Protein 6FJV (pdb70)

Solvent-accessible surface area: 7990 Å² total; per-residue (Å²): 117,33,60,2,58,110,0,104,12,54,105,137,0,25,57,95,0,9,144,0,0,23,49,4,77,150,52,80,2,24,9,35,0,3,0,62,32,50,57,57,26,1,21,0,88,31,3,6,5,4,49,83,97,19,108,104,148,108,109,88,57,118,53,84,27,58,89,54,65,91,149,29,74,108,121,23,92,62,0,0,12,3,30,0,8,24,55,95,60,22,98,9,24,110,100,2,38,67,39,0,103,156,46,35,93,170,54,69,63,2,0,1,0,0,0,14,0,48,51,56,36,143,54,101,154,108,84,17,16,102,62,98,0,9,1,11,6,216,111,31,164,62,24,60,13,83,53,75

Foldseek 3Di:
DFQAAAEEEDPQAVVVVLQQQLQAQPDWDKWFFKFADDVSYTYGDHIFWQDDGHDDDPVSRVVRRVVVVVPDDPVMDTQEMEIEDAPPAEDQDPVNLVVLVVVCVVPVRHKYKYWHCNQCSVPVDPVSTGIFIWHAHPVGDTDTHHYD

Radius of gyration: 14.39 Å; Cα contacts (8 Å, |Δi|>4): 343; chains: 1; bounding box: 28×36×37 Å

Secondary structure (DSSP, 8-state):
--S--EEEE-HHHHHHHHHHHHT-TTS--EEEEEEEEETTEEEEEEEE-SSPPS---HHHHHHHHHHHHHTS-TT-EEEEEEEE-TTS-S---HHHHHHHHHHHHH-TT-EEEEEE-HHHHHH--GGG-EEEEEEE-TT--EEEPPB-

Nearest PDB structures (foldseek):
  6fjv-assembly1_A  TM=1.007E+00  e=1.985E-32  Candidatus Caldarchaeum subterraneum
  6fju-assembly1_A  TM=8.718E-01  e=4.938E-25  Candidatus Caldarchaeum subterraneum
  6fju-assembly1_B  TM=8.702E-01  e=5.967E-25  Candidatus Caldarchaeum subterraneum
  6fnn-assembly2_B  TM=8.335E-01  e=9.883E-25  Candidatus Caldarchaeum subterraneum
  5joh-assembly1_A  TM=7.775E-01  e=5.928E-11  Homo sapiens

InterPro domains:
  IPR000555 JAB1/MPN/MOV34 metalloenzyme domain [PF01398] (2-106)
  IPR000555 JAB1/MPN/MOV34 metalloenzyme domain [SM00232] (2-139)
  IPR037518 MPN domain [PS50249] (3-140)
  IPR050242 JAMM/MPN+ metalloenzymes, peptidase M67A [PTHR10410] (3-135)

Organism: Caldiarchaeum subterraneum (NCBI:txid311458)

CATH classification: 3.40.140.10

Structure (mmCIF, N/CA/C/O backbone):
data_6FJV
#
_entry.id   6FJV
#
_cell.length_a   38.954
_cell.length_b   38.954
_cell.length_c   194.018
_cell.angle_alpha   90.00
_cell.angle_beta   90.00
_cell.angle_gamma   90.00
#
_symmetry.space_group_name_H-M   'P 41 21 2'
#
loop_
_entity.id
_entity.type
_entity.pdbx_description
1 polymer '26S proteasome regulatory subunit N11-like protein'
2 non-polymer 'SULFATE ION'
3 water water
#
loop_
_atom_site.group_PDB
_atom_site.id
_atom_site.type_symbol
_atom_site.label_atom_id
_atom_site.label_alt_id
_atom_site.label_comp_id
_atom_site.label_asym_id
_atom_site.label_entity_id
_atom_site.label_seq_id
_atom_site.pdbx_PDB_ins_code
_atom_site.Cartn_x
_atom_site.Cartn_y
_atom_site.Cartn_z
_atom_site.occupancy
_atom_site.B_iso_or_equiv
_atom_site.auth_seq_id
_atom_site.auth_comp_id
_atom_site.auth_asym_id
_atom_site.auth_atom_id
_atom_site.pdbx_PDB_model_num
ATOM 1 N N . ALA A 1 4 ? -15.011 18.224 -30.361 1.00 30.76 -3 ALA A N 1
ATOM 2 C CA . ALA A 1 4 ? -16.289 17.531 -30.033 1.00 24.79 -3 ALA A CA 1
ATOM 3 C C . ALA A 1 4 ? -17.022 18.109 -28.820 1.00 26.06 -3 ALA A C 1
ATOM 4 O O . ALA A 1 4 ? -18.242 18.015 -28.736 1.00 25.37 -3 ALA A O 1
ATOM 6 N N . SER A 1 5 ? -16.258 18.651 -27.877 1.00 23.12 -2 SER A N 1
ATOM 7 C CA . SER A 1 5 ? -16.787 19.181 -26.615 1.00 20.33 -2 SER A CA 1
ATOM 8 C C . SER A 1 5 ? -15.772 20.234 -26.121 1.00 22.84 -2 SER A C 1
ATOM 9 O O . SER A 1 5 ? -14.741 20.485 -26.768 1.00 22.92 -2 SER A O 1
ATOM 12 N N . ALA A 1 6 ? -16.015 20.789 -24.933 1.00 20.21 -1 ALA A N 1
ATOM 13 C CA . ALA A 1 6 ? -15.279 21.952 -24.465 1.00 22.23 -1 ALA A CA 1
ATOM 14 C C . ALA A 1 6 ? -13.825 21.645 -24.085 1.00 22.84 -1 ALA A C 1
ATOM 15 O O . ALA A 1 6 ? -12.944 22.485 -24.249 1.00 23.92 -1 ALA A O 1
ATOM 17 N N . THR A 1 7 ? -13.559 20.444 -23.602 1.00 21.16 0 THR A N 1
ATOM 18 C CA . THR A 1 7 ? -12.211 20.123 -23.132 1.00 19.22 0 THR A CA 1
ATOM 19 C C . THR A 1 7 ? -11.601 19.182 -24.164 1.00 18.57 0 THR A C 1
ATOM 20 O O . THR A 1 7 ? -12.262 18.210 -24.554 1.00 23.69 0 THR A O 1
ATOM 24 N N . ALA A 1 8 ? -10.367 19.440 -24.615 1.00 18.19 1 ALA A N 1
ATOM 25 C CA . ALA A 1 8 ? -9.780 18.551 -25.638 1.00 18.41 1 ALA A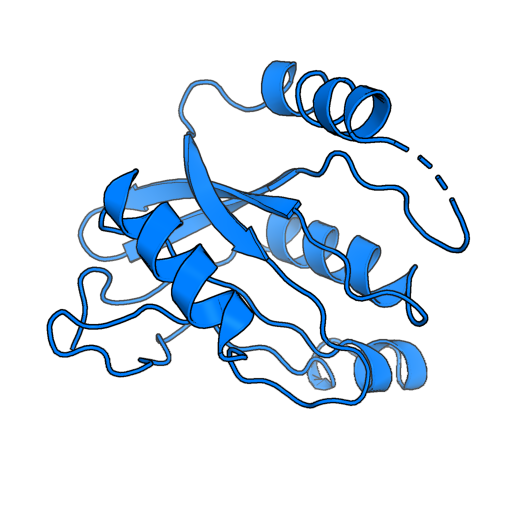 CA 1
ATOM 26 C C . ALA A 1 8 ? -9.219 17.258 -25.114 1.00 15.42 1 ALA A C 1
ATOM 27 O O . ALA A 1 8 ? -9.273 16.234 -25.766 1.00 18.12 1 ALA A O 1
ATOM 29 N N . ARG A 1 9 ? -8.616 17.305 -23.932 1.00 15.23 2 ARG A N 1
ATOM 30 C CA A ARG A 1 9 ? -8.022 16.119 -23.354 0.50 15.04 2 ARG A CA 1
ATOM 31 C CA B ARG A 1 9 ? -7.948 16.142 -23.377 0.50 15.62 2 ARG A CA 1
ATOM 32 C C . ARG A 1 9 ? -7.719 16.380 -21.893 1.00 13.30 2 ARG A C 1
ATOM 33 O O . ARG A 1 9 ? -7.751 17.536 -21.425 1.00 13.74 2 ARG A O 1
ATOM 48 N N . VAL A 1 10 ? -7.431 15.286 -21.205 1.00 11.90 3 VAL A N 1
ATOM 49 C CA . VAL A 1 10 ? -7.311 15.335 -19.783 1.00 11.89 3 VAL A CA 1
ATOM 50 C C . VAL A 1 10 ? -6.027 14.650 -19.356 1.00 12.31 3 VAL A C 1
ATOM 51 O O . VAL A 1 10 ? -5.649 13.637 -19.942 1.00 13.70 3 VAL A O 1
ATOM 55 N N . ARG A 1 11 ? -5.378 15.177 -18.329 1.00 11.67 4 ARG A N 1
ATOM 56 C CA . ARG A 1 11 ? -4.218 14.530 -17.733 1.00 12.32 4 ARG A CA 1
ATOM 57 C C . ARG A 1 11 ? -4.594 14.244 -16.287 1.00 12.28 4 ARG A C 1
ATOM 58 O O . ARG A 1 11 ? -4.961 15.164 -15.551 1.00 13.59 4 ARG A O 1
ATOM 66 N N . ILE A 1 12 ? -4.558 12.974 -15.888 1.00 12.30 5 ILE A N 1
ATOM 67 C CA A ILE A 1 12 ? -4.898 12.589 -14.504 0.50 10.91 5 ILE A CA 1
ATOM 68 C CA B ILE A 1 12 ? -4.892 12.628 -14.505 0.50 12.80 5 ILE A CA 1
ATOM 69 C C . ILE A 1 12 ? -3.588 12.290 -13.820 1.00 12.80 5 ILE A C 1
ATOM 70 O O . ILE A 1 12 ? -2.906 11.365 -14.163 1.00 14.83 5 ILE A O 1
ATOM 79 N N . TYR A 1 13 ? -3.273 13.097 -12.833 1.00 12.58 6 TYR A N 1
ATOM 80 C CA A TYR A 1 13 ? -2.046 12.952 -12.086 0.50 13.91 6 TYR A CA 1
ATOM 81 C CA B TYR A 1 13 ? -2.010 12.873 -12.192 0.50 13.18 6 TYR A CA 1
ATOM 82 C C . TYR A 1 13 ? -2.140 11.691 -11.235 1.00 13.21 6 TYR A C 1
ATOM 83 O O . TYR A 1 13 ? -3.229 11.333 -10.792 1.00 13.37 6 TYR A O 1
ATOM 100 N N . PRO A 1 14 ? -1.019 11.047 -10.974 1.00 16.98 7 PRO A N 1
ATOM 101 C CA . PRO A 1 14 ? -1.131 9.742 -10.295 1.00 21.38 7 PRO A CA 1
ATOM 102 C C . PRO A 1 14 ? -1.762 9.791 -8.903 1.00 19.35 7 PRO A C 1
ATOM 103 O O . PRO A 1 14 ? -2.450 8.882 -8.525 1.00 23.09 7 PRO A O 1
ATOM 107 N N . LEU A 1 15 ? -1.570 10.877 -8.171 1.00 19.52 8 LEU A N 1
ATOM 108 C CA . LEU A 1 15 ? -2.116 10.922 -6.837 1.00 22.12 8 LEU A CA 1
ATOM 109 C C . LEU A 1 15 ? -3.670 11.008 -6.896 1.00 19.03 8 LEU A C 1
ATOM 110 O O . LEU A 1 15 ? -4.393 10.337 -6.148 1.00 19.18 8 LEU A O 1
ATOM 115 N N . ALA A 1 16 ? -4.189 11.743 -7.869 1.00 17.80 9 ALA A N 1
ATOM 116 C CA . ALA A 1 16 ? -5.625 11.777 -8.090 1.00 14.89 9 ALA A CA 1
ATOM 117 C C . ALA A 1 16 ? -6.183 10.405 -8.476 1.00 12.57 9 ALA A C 1
ATOM 118 O O . ALA A 1 16 ? -7.237 9.977 -7.988 1.00 13.40 9 ALA A O 1
ATOM 120 N N . LEU A 1 17 ? -5.546 9.763 -9.459 1.00 13.15 10 LEU A N 1
ATOM 121 C CA . LEU A 1 17 ? -6.040 8.470 -9.894 1.00 14.04 10 LEU A CA 1
ATOM 122 C C . LEU A 1 17 ? -6.062 7.502 -8.726 1.00 14.66 10 LEU A C 1
ATOM 123 O O . LEU A 1 17 ? -7.016 6.768 -8.564 1.00 15.37 10 LEU A O 1
ATOM 128 N N . ALA A 1 18 ? -5.002 7.552 -7.928 1.00 16.10 11 ALA A N 1
ATOM 129 C CA . ALA A 1 18 ? -4.907 6.687 -6.773 1.00 17.04 11 ALA A CA 1
ATOM 130 C C . ALA A 1 18 ? -6.066 6.891 -5.824 1.00 15.38 11 ALA A C 1
ATOM 131 O O . ALA A 1 18 ? -6.610 5.914 -5.344 1.00 17.98 11 ALA A O 1
ATOM 133 N N . LYS A 1 19 ? -6.386 8.153 -5.554 1.00 15.06 12 LYS A N 1
ATOM 134 C CA . LYS A 1 19 ? -7.493 8.482 -4.624 1.00 14.35 12 LYS A CA 1
ATOM 135 C C . LYS A 1 19 ? -8.838 8.020 -5.165 1.00 14.71 12 LYS A C 1
ATOM 136 O O . LYS A 1 19 ? -9.642 7.429 -4.463 1.00 15.98 12 LYS A O 1
ATOM 142 N N . VAL A 1 20 ? -9.067 8.200 -6.480 1.00 13.67 13 VAL A N 1
ATOM 143 C CA . VAL A 1 20 ? -10.319 7.765 -7.023 1.00 13.69 13 VAL A CA 1
ATOM 144 C C . VAL A 1 20 ? -10.442 6.240 -6.947 1.00 13.54 13 VAL A C 1
ATOM 145 O O . VAL A 1 20 ? -11.490 5.680 -6.576 1.00 14.56 13 VAL A O 1
ATOM 149 N N . VAL A 1 21 ? -9.379 5.570 -7.360 1.00 14.03 14 VAL A N 1
ATOM 150 C CA . VAL A 1 21 ? -9.410 4.129 -7.414 1.00 16.18 14 VAL A CA 1
ATOM 151 C C . VAL A 1 21 ? -9.542 3.540 -6.021 1.00 16.86 14 VAL A C 1
ATOM 152 O O . VAL A 1 21 ? -10.256 2.564 -5.842 1.00 17.01 14 VAL A O 1
ATOM 156 N N . LYS A 1 22 ? -8.830 4.109 -5.056 1.00 15.13 15 LYS A N 1
ATOM 157 C CA . LYS A 1 22 ? -8.926 3.571 -3.680 1.00 15.89 15 LYS A CA 1
ATOM 158 C C . LYS A 1 22 ? -10.366 3.688 -3.189 1.00 16.31 15 LYS A C 1
ATOM 159 O O . LYS A 1 22 ? -10.927 2.756 -2.628 1.00 18.16 15 LYS A O 1
ATOM 165 N N . HIS A 1 23 ? -10.972 4.834 -3.407 1.00 13.71 16 HIS A N 1
ATOM 166 C CA . HIS A 1 23 ? -12.348 4.965 -3.003 1.00 13.95 16 HIS A CA 1
ATOM 167 C C . HIS A 1 23 ? -13.263 3.950 -3.673 1.00 14.27 16 HIS A C 1
ATOM 168 O O . HIS A 1 23 ? -14.054 3.241 -3.056 1.00 14.14 16 HIS A O 1
ATOM 175 N N . ALA A 1 24 ? -13.185 3.914 -5.000 1.00 13.48 17 ALA A N 1
ATOM 176 C CA . ALA A 1 24 ? -14.055 3.054 -5.765 1.00 14.06 17 ALA A CA 1
ATOM 177 C C . ALA A 1 24 ? -13.834 1.580 -5.387 1.00 13.83 17 ALA A C 1
ATOM 178 O O . ALA A 1 24 ? -14.783 0.817 -5.228 1.00 14.08 17 ALA A O 1
ATOM 180 N N . ALA A 1 25 ? -12.571 1.178 -5.350 1.00 14.90 18 ALA A N 1
ATOM 181 C CA . ALA A 1 25 ? -12.244 -0.249 -5.134 1.00 15.85 18 ALA A CA 1
ATOM 182 C C . ALA A 1 25 ? -12.546 -0.675 -3.687 1.00 16.91 18 ALA A C 1
ATOM 183 O O . ALA A 1 25 ? -12.672 -1.863 -3.441 1.00 19.02 18 ALA A O 1
ATOM 185 N N . SER A 1 26 ? -12.583 0.282 -2.733 1.00 15.49 19 SER A N 1
ATOM 186 C CA . SER A 1 26 ? -12.856 -0.017 -1.318 1.00 15.95 19 SER A CA 1
ATOM 187 C C . SER A 1 26 ? -14.336 -0.163 -1.091 1.00 13.57 19 SER A C 1
ATOM 188 O O . SER A 1 26 ? -14.742 -0.570 -0.023 1.00 17.38 19 SER A O 1
ATOM 191 N N . SER A 1 27 ? -15.173 0.098 -2.097 1.00 13.33 20 SER A N 1
ATOM 192 C CA . SER A 1 27 ? -16.587 0.225 -1.931 1.00 14.85 20 SER A CA 1
ATOM 193 C C . SER A 1 27 ? -17.383 -0.441 -3.034 1.00 15.32 20 SER A C 1
ATOM 194 O O . SER A 1 27 ? -18.228 0.201 -3.665 1.00 16.81 20 SER A O 1
ATOM 197 N N . LEU A 1 28 ? -17.152 -1.740 -3.227 1.00 14.17 21 LEU A N 1
ATOM 198 C CA . LEU A 1 28 ? -17.646 -2.444 -4.397 1.00 15.60 21 LEU A CA 1
ATOM 199 C C . LEU A 1 28 ? -19.139 -2.722 -4.411 1.00 18.97 21 LEU A C 1
ATOM 200 O O . LEU A 1 28 ? -19.650 -3.166 -5.437 1.00 23.06 21 LEU A O 1
ATOM 205 N N . GLN A 1 29 ? -19.835 -2.470 -3.298 1.00 18.11 22 GLN A N 1
ATOM 206 C CA . GLN A 1 29 ? -21.261 -2.608 -3.222 1.00 21.75 22 GLN A CA 1
ATOM 207 C C . GLN A 1 29 ? -21.996 -1.307 -3.547 1.00 17.85 22 GLN A C 1
ATOM 208 O O . GLN A 1 29 ? -23.235 -1.261 -3.497 1.00 23.77 22 GLN A O 1
ATOM 214 N N . ARG A 1 30 ? -21.250 -0.250 -3.798 1.00 17.74 23 ARG A N 1
ATOM 215 C CA . ARG A 1 30 ? -21.822 1.095 -3.867 1.00 18.54 23 ARG A CA 1
ATOM 216 C C . ARG A 1 30 ? -21.298 1.838 -5.096 1.00 15.99 23 ARG A C 1
ATOM 217 O O . ARG A 1 30 ? -20.150 1.673 -5.479 1.00 18.15 23 ARG A O 1
ATOM 225 N N . GLU A 1 31 ? -22.155 2.653 -5.666 1.00 15.62 24 GLU A N 1
ATOM 226 C CA . GLU A 1 31 ? -21.747 3.559 -6.763 1.00 16.62 24 GLU A CA 1
ATOM 227 C C . GLU A 1 31 ? -21.211 4.878 -6.188 1.00 16.22 24 GLU A C 1
ATOM 228 O O . GLU A 1 31 ? -21.890 5.934 -6.251 1.00 19.35 24 GLU A O 1
ATOM 234 N N . VAL A 1 32 ? -19.960 4.831 -5.708 1.00 13.88 25 VAL A N 1
ATOM 235 C CA . VAL A 1 32 ? -19.413 5.981 -5.009 1.00 13.32 25 VAL A CA 1
ATOM 236 C C . VAL A 1 32 ? -19.067 7.125 -5.915 1.00 11.16 25 VAL A C 1
ATOM 237 O O . VAL A 1 32 ? -18.888 6.944 -7.111 1.00 12.66 25 VAL A O 1
ATOM 241 N N . ALA A 1 33 ? -18.906 8.300 -5.339 1.00 11.60 26 ALA A N 1
ATOM 242 C CA . ALA A 1 33 ? -18.670 9.523 -6.077 1.00 10.49 26 ALA A CA 1
ATOM 243 C C . ALA A 1 33 ? -17.801 10.469 -5.330 1.00 10.37 26 ALA A C 1
ATOM 244 O O . ALA A 1 33 ? -17.662 10.370 -4.075 1.00 11.17 26 ALA A O 1
ATOM 246 N N . GLY A 1 34 ? -17.214 11.417 -6.013 1.00 10.04 27 GLY A N 1
ATOM 247 C CA . GLY A 1 34 ? -16.474 12.498 -5.400 1.00 10.38 27 GLY A CA 1
ATOM 248 C C . GLY A 1 34 ? -16.142 13.529 -6.419 1.00 9.51 27 GLY A C 1
ATOM 249 O O . GLY A 1 34 ? -16.628 13.442 -7.572 1.00 9.83 27 GLY A O 1
ATOM 250 N N . LEU A 1 35 ? -15.341 14.518 -6.061 1.00 8.61 28 LEU A N 1
ATOM 251 C CA . LEU A 1 35 ? -14.995 15.640 -6.916 1.00 8.25 28 LEU A CA 1
ATOM 252 C C . LEU A 1 35 ? -13.581 15.524 -7.388 1.00 9.72 28 LEU A C 1
ATOM 253 O O . LEU A 1 35 ? -12.692 15.044 -6.691 1.00 10.32 28 LEU A O 1
ATOM 258 N N . LEU A 1 36 ? -13.373 16.016 -8.609 1.00 10.34 29 LEU A N 1
ATOM 259 C CA . LEU A 1 36 ? -12.057 16.155 -9.165 1.00 10.04 29 LEU A CA 1
ATOM 260 C C . LEU A 1 36 ? -11.554 17.559 -8.998 1.00 9.57 29 LEU A C 1
ATOM 261 O O . LEU A 1 36 ? -12.281 18.496 -9.233 1.00 10.58 29 LEU A O 1
ATOM 266 N N . VAL A 1 37 ? -10.292 17.686 -8.575 1.00 10.17 30 VAL A N 1
ATOM 267 C CA . VAL A 1 37 ? -9.674 18.950 -8.253 1.00 10.84 30 VAL A CA 1
ATOM 268 C C . VAL A 1 37 ? -8.475 19.138 -9.194 1.00 11.05 30 VAL A C 1
ATOM 269 O O . VAL A 1 37 ? -7.654 18.237 -9.340 1.00 11.93 30 VAL A O 1
ATOM 273 N N . GLY A 1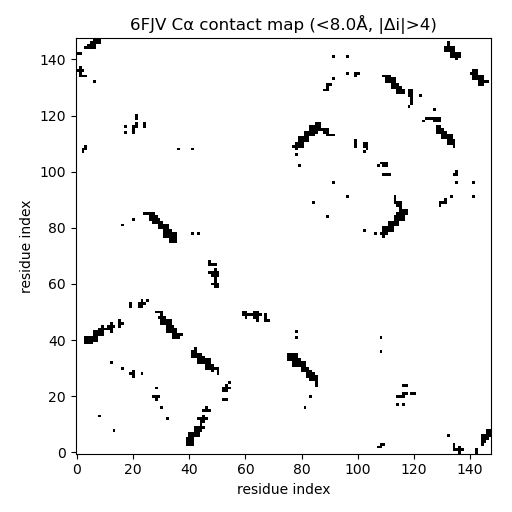 38 ? -8.361 20.328 -9.781 1.00 10.72 31 GLY A N 1
ATOM 274 C CA . GLY A 1 38 ? -7.262 20.541 -10.732 1.00 11.82 31 GLY A CA 1
ATOM 275 C C . GLY A 1 38 ? -7.342 21.908 -11.331 1.00 11.45 31 GLY A C 1
ATOM 276 O O . GLY A 1 38 ? -7.798 22.858 -10.698 1.00 12.52 31 GLY A O 1
ATOM 277 N N . LYS A 1 39 ? -6.882 22.002 -12.578 1.00 10.92 32 LYS A N 1
ATOM 278 C CA . LYS A 1 39 ? -6.887 23.254 -13.300 1.00 12.54 32 LYS A CA 1
ATOM 279 C C . LYS A 1 39 ? -6.746 22.980 -14.807 1.00 13.80 32 LYS A C 1
ATOM 280 O O . LYS A 1 39 ? -6.297 21.928 -15.223 1.00 14.76 32 LYS A O 1
ATOM 286 N N . SER A 1 40 ? -7.187 23.927 -15.608 1.00 16.07 33 SER A N 1
ATOM 287 C CA . SER A 1 40 ? -6.912 23.869 -17.001 1.00 18.03 33 SER A CA 1
ATOM 288 C C . SER A 1 40 ? -5.542 24.467 -17.293 1.00 19.25 33 SER A C 1
ATOM 289 O O . SER A 1 40 ? -5.053 25.381 -16.633 1.00 21.67 33 SER A O 1
ATOM 292 N N . ALA A 1 41 ? -4.945 23.984 -18.365 1.00 22.82 34 ALA A N 1
ATOM 293 C CA . ALA A 1 41 ? -3.799 24.612 -18.951 1.00 27.06 34 ALA A CA 1
ATOM 294 C C . ALA A 1 41 ? -4.110 24.550 -20.439 1.00 31.66 34 ALA A C 1
ATOM 295 O O . ALA A 1 41 ? -3.843 23.532 -21.110 1.00 33.16 34 ALA A O 1
ATOM 297 N N . GLY A 1 42 ? -4.766 25.617 -20.904 1.00 33.54 35 GLY A N 1
ATOM 298 C CA . GLY A 1 42 ? -5.306 25.683 -22.240 1.00 37.04 35 GLY A CA 1
ATOM 299 C C . GLY A 1 42 ? -6.440 24.709 -22.469 1.00 37.76 35 GLY A C 1
ATOM 300 O O . GLY A 1 42 ? -7.483 24.747 -21.786 1.00 36.27 35 GLY A O 1
ATOM 301 N N . LYS A 1 43 ? -6.238 23.866 -23.472 1.00 38.58 36 LYS A N 1
ATOM 302 C CA . LYS A 1 43 ? -7.181 22.821 -23.798 1.00 35.60 36 LYS A CA 1
ATOM 303 C C . LYS A 1 43 ? -6.965 21.553 -23.005 1.00 31.67 36 LYS A C 1
ATOM 304 O O . LYS A 1 43 ? -7.790 20.622 -23.165 1.00 31.69 36 LYS A O 1
ATOM 306 N N . VAL A 1 44 ? -5.888 21.499 -22.195 1.00 24.69 37 VAL A N 1
ATOM 307 C CA . VAL A 1 44 ? -5.644 20.338 -21.345 1.00 17.45 37 VAL A CA 1
ATOM 308 C C . VAL A 1 44 ? -6.210 20.578 -19.958 1.00 15.16 37 VAL A C 1
ATOM 309 O O . VAL A 1 44 ? -5.878 21.529 -19.298 1.00 20.02 37 VAL A O 1
ATOM 313 N N . LEU A 1 45 ? -7.049 19.665 -19.534 1.00 13.39 38 LEU A N 1
ATOM 314 C CA . LEU A 1 45 ? -7.591 19.738 -18.199 1.00 12.38 38 LEU A CA 1
ATOM 315 C C . LEU A 1 45 ? -6.776 18.792 -17.330 1.00 11.39 38 LEU A C 1
ATOM 316 O O . LEU A 1 45 ? -6.687 17.613 -17.594 1.00 13.54 38 LEU A O 1
ATOM 321 N N . GLU A 1 46 ? -6.173 19.368 -16.291 1.00 12.46 39 GLU A N 1
ATOM 322 C CA . GLU A 1 46 ? -5.343 18.621 -15.366 1.00 12.84 39 GLU A CA 1
ATOM 323 C C . GLU A 1 46 ? -6.142 18.271 -14.134 1.00 11.74 39 GLU A C 1
ATOM 324 O O . GLU A 1 46 ? -6.667 19.159 -13.457 1.00 12.41 39 GLU A O 1
ATOM 330 N N . ILE A 1 47 ? -6.111 16.994 -13.816 1.00 10.55 40 ILE A N 1
ATOM 331 C CA . ILE A 1 47 ? -6.719 16.475 -12.577 1.00 10.47 40 ILE A CA 1
ATOM 332 C C . ILE A 1 47 ? -5.604 16.149 -11.596 1.00 11.34 40 ILE A C 1
ATOM 333 O O . ILE A 1 47 ? -4.882 15.187 -11.761 1.00 12.55 40 ILE A O 1
ATOM 338 N N . TRP A 1 48 ? -5.467 17.034 -10.596 1.00 11.96 41 TRP A N 1
ATOM 339 C CA . TRP A 1 48 ? -4.389 16.947 -9.617 1.00 12.33 41 TRP A CA 1
ATOM 340 C C . TRP A 1 48 ? -4.759 16.176 -8.391 1.00 12.53 41 TRP A C 1
ATOM 341 O O . TRP A 1 48 ? -3.862 15.618 -7.731 1.00 15.61 41 TRP A O 1
ATOM 352 N N . ASP A 1 49 ? -6.052 16.156 -8.055 1.00 12.06 42 ASP A N 1
ATOM 353 C CA . ASP A 1 49 ? -6.464 15.585 -6.764 1.00 13.16 42 ASP A CA 1
ATOM 354 C C . ASP A 1 49 ? -7.911 15.218 -6.860 1.00 11.65 42 ASP A C 1
ATOM 355 O O . ASP A 1 49 ? -8.567 15.505 -7.847 1.00 11.89 42 ASP A O 1
ATOM 360 N N . ALA A 1 50 ? -8.425 14.554 -5.842 1.00 12.59 43 ALA A N 1
ATOM 361 C CA . ALA A 1 50 ? -9.803 14.205 -5.761 1.00 12.41 43 ALA A CA 1
ATOM 362 C C . ALA A 1 50 ? -10.187 14.310 -4.289 1.00 12.48 43 ALA A C 1
ATOM 363 O O . ALA A 1 50 ? -9.391 13.973 -3.403 1.00 18.25 43 ALA A O 1
ATOM 365 N N . VAL A 1 51 ? -11.428 14.665 -4.046 1.00 12.15 44 VAL A N 1
ATOM 366 C CA . VAL A 1 51 ? -11.968 14.728 -2.689 1.00 12.38 44 VAL A CA 1
ATOM 367 C C . VAL A 1 51 ? -13.332 14.087 -2.692 1.00 12.85 44 VAL A C 1
ATOM 368 O O . VAL A 1 51 ? -13.994 14.003 -3.720 1.00 12.82 44 VAL A O 1
ATOM 372 N N . THR A 1 52 ? -13.796 13.693 -1.528 1.00 11.35 45 THR A N 1
ATOM 373 C CA . THR A 1 52 ? -15.144 13.224 -1.414 1.00 10.96 45 THR A CA 1
ATOM 374 C C . THR A 1 52 ? -15.630 13.445 0.011 1.00 11.60 45 THR A C 1
ATOM 375 O O . THR A 1 52 ? -14.811 13.593 0.933 1.00 13.53 45 THR A O 1
ATOM 379 N N . GLY A 1 53 ? -16.951 13.476 0.142 1.00 11.26 46 GLY A N 1
ATOM 380 C CA . GLY A 1 53 ? -17.566 13.461 1.453 1.00 12.10 46 GLY A CA 1
ATOM 381 C C . GLY A 1 53 ? -18.165 12.127 1.781 1.00 12.33 46 GLY A C 1
ATOM 382 O O . GLY A 1 53 ? -18.712 11.975 2.885 1.00 14.53 46 GLY A O 1
ATOM 383 N N . GLU A 1 54 ? -18.083 11.167 0.875 1.00 12.51 47 GLU A N 1
ATOM 384 C CA . GLU A 1 54 ? -18.577 9.844 1.116 1.00 14.65 47 GLU A CA 1
ATOM 385 C C . GLU A 1 54 ? -17.634 9.019 1.947 1.00 16.68 47 GLU A C 1
ATOM 386 O O . GLU A 1 54 ? -16.424 9.252 2.009 1.00 18.34 47 GLU A O 1
ATOM 392 N N . GLN A 1 55 ? -18.268 8.017 2.545 1.00 20.85 48 GLN A N 1
ATOM 393 C CA . GLN A 1 55 ? -17.627 6.935 3.226 1.00 23.74 48 GLN A CA 1
ATOM 394 C C . G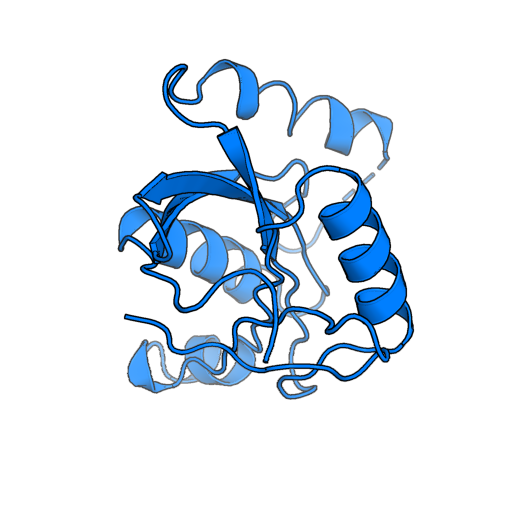LN A 1 55 ? -17.020 5.961 2.231 1.00 22.31 48 GLN A C 1
ATOM 395 O O . GLN A 1 55 ? -17.450 5.808 1.043 1.00 23.99 48 GLN A O 1
ATOM 401 N N . TYR A 1 56 ? -15.949 5.376 2.702 1.00 22.49 49 TYR A N 1
ATOM 402 C CA . TYR A 1 56 ? -15.283 4.253 2.081 1.00 19.48 49 TYR A CA 1
ATOM 403 C C . TYR A 1 56 ? -15.815 2.990 2.691 1.00 19.13 49 TYR A C 1
ATOM 404 O O . TYR A 1 56 ? -16.042 2.935 3.878 1.00 24.09 49 TYR A O 1
ATOM 413 N N . GLY A 1 57 ? -15.910 1.955 1.907 1.00 19.49 50 GLY A N 1
ATOM 414 C CA . GLY A 1 57 ? -16.371 0.666 2.338 1.00 18.29 50 GLY A CA 1
ATOM 415 C C . GLY A 1 57 ? -17.846 0.530 2.618 1.00 19.16 50 GLY A C 1
ATOM 416 O O . GLY A 1 57 ? -18.673 1.200 2.037 1.00 25.45 50 GLY A O 1
ATOM 417 N N . THR A 1 58 ? -18.164 -0.402 3.514 1.00 22.18 51 THR A N 1
ATOM 418 C CA . THR A 1 58 ? -19.529 -0.668 3.924 1.00 22.75 51 THR A CA 1
ATOM 419 C C . THR A 1 58 ? -19.884 0.391 4.939 1.00 21.00 51 THR A C 1
ATOM 420 O O . THR A 1 58 ? -19.172 0.545 5.924 1.00 31.23 51 THR A O 1
ATOM 424 N N . PRO A 1 59 ? -20.937 1.177 4.667 1.00 29.82 52 PRO A N 1
ATOM 425 C CA . PRO A 1 59 ? -21.260 2.374 5.479 1.00 30.72 52 PRO A CA 1
ATOM 426 C C . PRO A 1 59 ? -21.547 2.146 6.955 1.00 31.85 52 PRO A C 1
ATOM 427 O O . PRO A 1 59 ? -22.038 1.091 7.317 1.00 30.91 52 PRO A O 1
ATOM 431 N N . LEU A 1 64 ? -26.041 10.201 4.949 1.00 27.53 57 LEU A N 1
ATOM 432 C CA . LEU A 1 64 ? -26.498 11.467 5.453 1.00 22.04 57 LEU A CA 1
ATOM 433 C C . LEU A 1 64 ? -25.830 12.615 4.685 1.00 17.58 57 LEU A C 1
ATOM 434 O O . LEU A 1 64 ? -24.608 12.754 4.765 1.00 15.77 57 LEU A O 1
ATOM 439 N N . ASP A 1 65 ? -26.636 13.425 3.986 1.00 17.33 58 ASP A N 1
ATOM 440 C CA . ASP A 1 65 ? -26.133 14.624 3.309 1.00 16.34 58 ASP A CA 1
ATOM 441 C C . ASP A 1 65 ? -25.301 15.501 4.268 1.00 12.56 58 ASP A C 1
ATOM 442 O O . ASP A 1 65 ? -24.330 16.131 3.903 1.00 13.25 58 ASP A O 1
ATOM 447 N N . GLU A 1 66 ? -25.750 15.577 5.526 1.00 13.78 59 GLU A N 1
ATOM 448 C CA . GLU A 1 66 ? -25.081 16.425 6.511 1.00 13.35 59 GLU A CA 1
ATOM 449 C C . GLU A 1 66 ? -23.641 15.930 6.785 1.00 11.48 59 GLU A C 1
ATOM 450 O O . GLU A 1 66 ? -22.758 16.755 7.051 1.00 14.15 59 GLU A O 1
ATOM 456 N N . MET A 1 67 ? -23.422 14.617 6.671 1.00 12.48 60 MET A N 1
ATOM 457 C CA . MET A 1 67 ? -22.068 14.107 6.847 1.00 13.32 60 MET A CA 1
ATOM 458 C C . MET A 1 67 ? -21.246 14.250 5.561 1.00 11.83 60 MET A C 1
ATOM 459 O O . MET A 1 67 ? -20.082 14.623 5.615 1.00 13.32 60 MET A O 1
ATOM 464 N N . VAL A 1 68 ? -21.914 14.059 4.420 1.00 11.47 61 VAL A N 1
ATOM 465 C CA . VAL A 1 68 ? -21.240 14.237 3.131 1.00 11.56 61 VAL A CA 1
ATOM 466 C C . VAL A 1 68 ? -20.760 15.678 2.984 1.00 10.86 61 VAL A C 1
ATOM 467 O O . VAL A 1 68 ? -19.620 15.953 2.587 1.00 11.52 61 VAL A O 1
ATOM 471 N N . MET A 1 69 ? -21.621 16.622 3.340 1.00 10.46 62 MET A N 1
ATOM 472 C CA . MET A 1 69 ? -21.215 18.010 3.259 1.00 10.89 62 MET A CA 1
ATOM 473 C C . MET A 1 69 ? -20.044 18.352 4.168 1.00 11.10 62 MET A C 1
ATOM 474 O O . MET A 1 69 ? -19.150 19.063 3.797 1.00 10.83 62 MET A O 1
ATOM 479 N N . ALA A 1 70 ? -20.108 17.884 5.422 1.00 12.08 63 ALA A N 1
ATOM 480 C CA . ALA A 1 70 ? -19.017 18.198 6.336 1.00 12.34 63 ALA A CA 1
ATOM 481 C C . ALA A 1 70 ? -17.699 17.651 5.861 1.00 10.78 63 ALA A C 1
ATOM 482 O O . ALA A 1 70 ? -16.667 18.310 5.932 1.00 11.20 63 ALA A O 1
ATOM 484 N N . LYS A 1 71 ? -17.738 16.396 5.456 1.00 11.61 64 LYS A N 1
ATOM 485 C CA A LYS A 1 71 ? -16.528 15.715 5.082 0.50 11.92 64 LYS A CA 1
ATOM 486 C CA B LYS A 1 71 ? -16.483 15.768 5.080 0.50 11.50 64 LYS A CA 1
ATOM 487 C C . LYS A 1 71 ? -15.907 16.336 3.820 1.00 11.24 64 LYS A C 1
ATOM 488 O O . LYS A 1 71 ? -14.727 16.562 3.746 1.00 11.40 64 LYS A O 1
ATOM 499 N N . VAL A 1 72 ? -16.755 16.627 2.834 1.00 10.43 65 VAL A N 1
ATOM 500 C CA . VAL A 1 72 ? -16.182 17.225 1.621 1.00 10.24 65 VAL A CA 1
ATOM 501 C C . VAL A 1 72 ? -15.695 18.643 1.903 1.00 10.40 65 VAL A C 1
ATOM 502 O O . VAL A 1 72 ? -14.680 19.068 1.393 1.00 10.86 65 VAL A O 1
ATOM 506 N N . ALA A 1 73 ? -16.379 19.369 2.796 1.00 10.98 66 ALA A N 1
ATOM 507 C CA . ALA A 1 73 ? -15.914 20.701 3.172 1.00 10.93 66 ALA A CA 1
ATOM 508 C C . ALA A 1 73 ? -14.557 20.616 3.874 1.00 11.08 66 ALA A C 1
ATOM 509 O O . ALA A 1 73 ? -13.693 21.457 3.656 1.00 12.05 66 ALA A O 1
ATOM 511 N N . GLU A 1 74 ? -14.395 19.609 4.725 1.00 11.22 67 GLU A N 1
ATOM 512 C CA A GLU A 1 74 ? -13.134 19.431 5.415 0.50 12.77 67 GLU A CA 1
ATOM 513 C CA B GLU A 1 74 ? -13.117 19.457 5.401 0.50 12.27 67 GLU A CA 1
ATOM 514 C C . GLU A 1 74 ? -12.028 19.139 4.410 1.00 11.96 67 GLU A C 1
ATOM 515 O O . GLU A 1 74 ? -10.944 19.712 4.471 1.00 15.05 67 GLU A O 1
ATOM 526 N N . GLU A 1 75 ? -12.312 18.230 3.475 1.00 11.23 68 GLU A N 1
ATOM 527 C CA . GLU A 1 75 ? -11.307 17.944 2.455 1.00 11.82 68 GLU A CA 1
ATOM 528 C C . GLU A 1 75 ? -10.980 19.158 1.599 1.00 12.07 68 GLU A C 1
ATOM 529 O O . GLU A 1 75 ? -9.824 19.403 1.287 1.00 13.57 68 GLU A O 1
ATOM 535 N N . LEU A 1 76 ? -12.015 19.875 1.185 1.00 12.11 69 LEU A N 1
ATOM 536 C CA . LEU A 1 76 ? -11.780 21.070 0.401 1.00 11.90 69 LEU A CA 1
ATOM 537 C C . LEU A 1 76 ? -10.983 22.131 1.119 1.00 12.74 69 LEU A C 1
ATOM 538 O O . LEU A 1 76 ? -10.150 22.842 0.532 1.00 14.18 69 LEU A O 1
ATOM 543 N N . SER A 1 77 ? -11.181 22.210 2.428 1.00 12.81 70 SER A N 1
ATOM 544 C CA . SER A 1 77 ? -10.453 23.217 3.213 1.00 14.77 70 SER A CA 1
ATOM 545 C C . SER A 1 77 ? -8.970 22.977 3.190 1.00 12.92 70 SER A C 1
ATOM 546 O O . SER A 1 77 ? -8.213 23.890 3.440 1.00 16.63 70 SER A O 1
ATOM 549 N N . LYS A 1 78 ? -8.576 21.735 2.954 1.00 13.66 71 LYS A N 1
ATOM 550 C CA . LYS A 1 78 ? -7.145 21.382 2.902 1.00 15.89 71 LYS A CA 1
ATOM 551 C C . LYS A 1 78 ? -6.565 21.363 1.496 1.00 15.53 71 LYS A C 1
ATOM 552 O O . LYS A 1 78 ? -5.389 21.134 1.316 1.00 17.23 71 LYS A O 1
ATOM 558 N N A SER A 1 79 ? -7.411 21.630 0.506 0.50 13.87 72 SER A N 1
ATOM 559 N N B SER A 1 79 ? -7.425 21.580 0.508 0.50 14.21 72 SER A N 1
ATOM 560 C CA A SER A 1 79 ? -6.983 21.589 -0.895 0.50 14.25 72 SER A CA 1
ATOM 561 C CA B SER A 1 79 ? -7.010 21.525 -0.890 0.50 14.24 72 SER A CA 1
ATOM 562 C C A SER A 1 79 ? -6.173 22.768 -1.291 0.50 15.20 72 SER A C 1
ATOM 563 C C B SER A 1 79 ? -6.141 22.712 -1.254 0.50 14.96 72 SER A C 1
ATOM 564 O O A SER A 1 79 ? -6.294 23.844 -0.742 0.50 16.62 72 SER A O 1
ATOM 565 O O B SER A 1 79 ? -6.141 23.732 -0.591 0.50 17.61 72 SER A O 1
ATOM 570 N N . ASP A 1 80 ? -5.427 22.578 -2.362 1.00 15.23 73 ASP A N 1
ATOM 571 C CA . ASP A 1 80 ? -4.538 23.605 -2.847 1.00 15.18 73 ASP A CA 1
ATOM 572 C C . ASP A 1 80 ? -5.370 24.789 -3.332 1.00 15.96 73 ASP A C 1
ATOM 573 O O . ASP A 1 80 ? -6.250 24.600 -4.139 1.00 17.91 73 ASP A O 1
ATOM 578 N N . LYS A 1 81 ? -5.036 26.001 -2.889 1.00 17.16 74 LYS A N 1
ATOM 579 C CA . LYS A 1 81 ? -5.768 27.211 -3.251 1.00 21.24 74 LYS A CA 1
ATOM 580 C C . LYS A 1 81 ? -5.557 27.617 -4.721 1.00 22.76 74 LYS A C 1
ATOM 581 O O . LYS A 1 81 ? -6.215 28.522 -5.184 1.00 23.69 74 LYS A O 1
ATOM 583 N N . ASN A 1 82 ? -4.583 27.027 -5.405 1.00 17.52 75 ASN A N 1
ATOM 584 C CA . ASN A 1 82 ? -4.342 27.335 -6.829 1.00 18.07 75 ASN A CA 1
ATOM 585 C C . ASN A 1 82 ? -5.159 26.347 -7.678 1.00 18.15 75 ASN A C 1
ATOM 586 O O . ASN A 1 82 ? -5.130 26.424 -8.912 1.00 19.70 75 ASN A O 1
ATOM 591 N N . LEU A 1 83 ? -5.876 25.408 -7.058 1.00 16.90 76 LEU A N 1
ATOM 592 C CA . LEU A 1 83 ? -6.670 24.445 -7.818 1.00 15.75 76 LEU A CA 1
ATOM 593 C C . LEU A 1 83 ? -8.127 24.645 -7.543 1.00 14.81 76 LEU A C 1
ATOM 594 O O . LEU A 1 83 ? -8.476 25.298 -6.564 1.00 17.98 76 LEU A O 1
ATOM 599 N N . TYR A 1 84 ? -8.987 24.040 -8.357 1.00 13.25 77 TYR A N 1
ATOM 600 C CA . TYR A 1 84 ? -10.392 24.208 -8.282 1.00 14.57 77 TYR A CA 1
ATOM 601 C C . TYR A 1 84 ? -11.187 22.974 -8.783 1.00 12.20 77 TYR A C 1
ATOM 602 O O . TYR A 1 84 ? -10.567 22.019 -9.241 1.00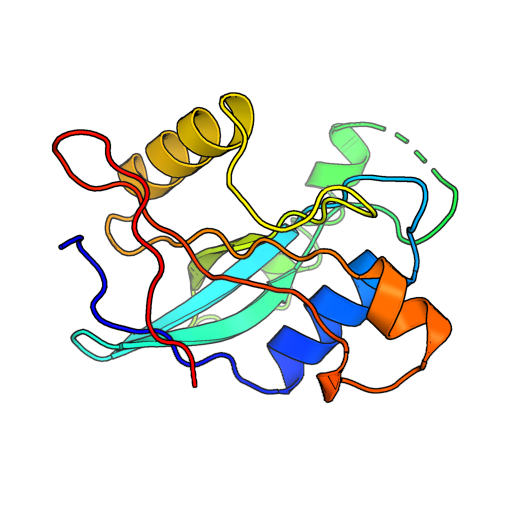 11.89 77 TYR A O 1
ATOM 611 N N . ILE A 1 85 ? -12.513 22.974 -8.681 1.00 11.77 78 ILE A N 1
ATOM 612 C CA . ILE A 1 85 ? -13.285 21.801 -9.060 1.00 12.12 78 ILE A CA 1
ATOM 613 C C . ILE A 1 85 ? -13.318 21.708 -10.572 1.00 11.59 78 ILE A C 1
ATOM 614 O O . ILE A 1 85 ? -13.737 22.649 -11.215 1.00 14.86 78 ILE A O 1
ATOM 619 N N . VAL A 1 86 ? -12.876 20.561 -11.104 1.00 10.12 79 VAL A N 1
ATOM 620 C CA . VAL A 1 86 ? -12.835 20.348 -12.544 1.00 9.42 79 VAL A CA 1
ATOM 621 C C . VAL A 1 86 ? -13.688 19.184 -12.985 1.00 10.38 79 VAL A C 1
ATOM 622 O O . VAL A 1 86 ? -13.665 18.816 -14.160 1.00 11.28 79 VAL A O 1
ATOM 626 N N . GLY A 1 87 ? -14.494 18.604 -12.104 1.00 10.30 80 GLY A N 1
ATOM 627 C CA . GLY A 1 87 ? -15.347 17.532 -12.460 1.00 10.81 80 GLY A CA 1
ATOM 628 C C . GLY A 1 87 ? -15.653 16.632 -11.306 1.00 9.48 80 GLY A C 1
ATOM 629 O O . GLY A 1 87 ? -15.560 17.048 -10.154 1.00 10.35 80 GLY A O 1
ATOM 630 N N . TRP A 1 88 ? -16.065 15.416 -11.604 1.00 9.81 81 TRP A N 1
ATOM 631 C CA . TRP A 1 88 ? -16.463 14.435 -10.605 1.00 8.75 81 TRP A CA 1
ATOM 632 C C . TRP A 1 88 ? -16.155 13.083 -11.061 1.00 9.20 81 TRP A C 1
ATOM 633 O O . TRP A 1 88 ? -15.870 12.880 -12.279 1.00 10.24 81 TRP A O 1
ATOM 644 N N . TYR A 1 89 ? -16.138 12.121 -10.158 1.00 9.29 82 TYR A N 1
ATOM 645 C CA . TYR A 1 89 ? -16.034 10.743 -10.499 1.00 10.89 82 TYR A CA 1
ATOM 646 C C . TYR A 1 89 ? -17.209 9.965 -9.999 1.00 10.37 82 TYR A C 1
ATOM 647 O O . TYR A 1 89 ? -17.822 10.352 -8.995 1.00 11.17 82 TYR A O 1
ATOM 656 N N . HIS A 1 90 ? -17.474 8.849 -10.622 1.00 11.90 83 HIS A N 1
ATOM 657 C CA . HIS A 1 90 ? -18.576 7.985 -10.278 1.00 12.11 83 HIS A CA 1
ATOM 658 C C . HIS A 1 90 ? -18.161 6.575 -10.559 1.00 12.29 83 HIS A C 1
ATOM 659 O O . HIS A 1 90 ? -17.747 6.278 -11.674 1.00 14.85 83 HIS A O 1
ATOM 666 N N . SER A 1 91 ? -18.262 5.689 -9.588 1.00 11.80 84 SER A N 1
ATOM 667 C CA A SER A 1 91 ? -17.976 4.273 -9.820 0.50 12.98 84 SER A CA 1
ATOM 668 C CA B SER A 1 91 ? -17.997 4.277 -9.761 0.50 13.04 84 SER A CA 1
ATOM 669 C C . SER A 1 91 ? -19.267 3.546 -10.146 1.00 13.78 84 SER A C 1
ATOM 670 O O . SER A 1 91 ? -20.320 3.826 -9.588 1.00 19.00 84 SER A O 1
ATOM 675 N N . HIS A 1 92 ? -19.156 2.603 -11.092 1.00 16.44 85 HIS A N 1
ATOM 676 C CA . HIS A 1 92 ? -20.291 1.780 -11.491 1.00 17.59 85 HIS A CA 1
ATOM 677 C C . HIS A 1 92 ? -19.815 0.332 -11.480 1.00 17.82 85 HIS A C 1
ATOM 678 O O . HIS A 1 92 ? -19.593 -0.244 -12.524 1.00 19.73 85 HIS A O 1
ATOM 685 N N . PRO A 1 93 ? -19.601 -0.264 -10.283 1.00 17.70 86 PRO A N 1
ATOM 686 C CA . PRO A 1 93 ? -19.119 -1.631 -10.194 1.00 18.33 86 PRO A CA 1
ATOM 687 C C . PRO A 1 93 ? -19.979 -2.633 -10.970 1.00 18.24 86 PRO A C 1
ATOM 688 O O . PRO A 1 93 ? -21.204 -2.699 -10.829 1.00 22.46 86 PRO A O 1
ATOM 692 N N . GLY A 1 94 ? -19.290 -3.332 -11.862 1.00 23.90 87 GLY A N 1
ATOM 693 C CA . GLY A 1 94 ? -19.915 -4.367 -12.677 1.00 21.43 87 GLY A CA 1
ATOM 694 C C . GLY A 1 94 ? -20.772 -3.916 -13.835 1.00 23.45 87 GLY A C 1
ATOM 695 O O . GLY A 1 94 ? -21.316 -4.760 -14.532 1.00 29.82 87 GLY A O 1
ATOM 696 N N . LEU A 1 95 ? -20.832 -2.610 -14.097 1.00 20.88 88 LEU A N 1
ATOM 697 C CA . LEU A 1 95 ? -21.734 -2.098 -15.111 1.00 25.41 88 LEU A CA 1
ATOM 698 C C . LEU A 1 95 ? -20.995 -1.590 -16.301 1.00 25.54 88 LEU A C 1
ATOM 699 O O . LEU A 1 95 ? -21.604 -1.115 -17.257 1.00 32.42 88 LEU A O 1
ATOM 704 N N . ASP A 1 96 ? -19.681 -1.655 -16.283 1.00 24.68 89 ASP A N 1
ATOM 705 C CA . ASP A 1 96 ? -18.977 -1.134 -17.423 1.00 26.29 89 ASP A CA 1
ATOM 706 C C . ASP A 1 96 ? -19.161 0.347 -17.425 1.00 32.62 89 ASP A C 1
ATOM 707 O O . ASP A 1 96 ? -19.837 0.946 -16.575 1.00 40.71 89 ASP A O 1
ATOM 709 N N . VAL A 1 97 ? -18.555 0.933 -18.425 1.00 24.58 90 VAL A N 1
ATOM 710 C CA . VAL A 1 97 ? -18.211 2.296 -18.316 1.00 18.23 90 VAL A CA 1
ATOM 711 C C . VAL A 1 97 ? -18.955 3.148 -19.327 1.00 18.54 90 VAL A C 1
ATOM 712 O O . VAL A 1 97 ? -18.648 3.194 -20.495 1.00 24.60 90 VAL A O 1
ATOM 716 N N . PHE A 1 98 ? -19.973 3.791 -18.852 1.00 19.12 91 PHE A N 1
ATOM 717 C CA A PHE A 1 98 ? -20.715 4.746 -19.632 0.50 20.00 91 PHE A CA 1
ATOM 718 C CA B PHE A 1 98 ? -20.658 4.817 -19.618 0.50 20.53 91 PHE A CA 1
ATOM 719 C C . PHE A 1 98 ? -21.407 5.695 -18.659 1.00 19.87 91 PHE A C 1
ATOM 720 O O . PHE A 1 98 ? -21.497 5.381 -17.473 1.00 21.82 91 PHE A O 1
ATOM 735 N N . LEU A 1 99 ? -21.900 6.816 -19.146 1.00 20.64 92 LEU A N 1
ATOM 736 C CA . LEU A 1 99 ? -22.740 7.675 -18.316 1.00 20.86 92 LEU A CA 1
ATOM 737 C C . LEU A 1 99 ? -24.140 7.198 -18.422 1.00 21.86 92 LEU A C 1
ATOM 738 O O . LEU A 1 99 ? -24.684 7.095 -19.517 1.00 23.21 92 LEU A O 1
ATOM 743 N N . SER A 1 100 ? -24.722 6.914 -17.279 1.00 24.08 93 SER A N 1
ATOM 744 C CA . SER A 1 100 ? -26.125 6.689 -17.212 1.00 23.56 93 SER A CA 1
ATOM 745 C C . SER A 1 100 ? -26.915 7.947 -17.576 1.00 19.22 93 SER A C 1
ATOM 746 O O . SER A 1 100 ? -26.395 9.059 -17.573 1.00 16.81 93 SER A O 1
ATOM 749 N N . PRO A 1 101 ? -28.228 7.763 -17.820 1.00 21.90 94 PRO A N 1
ATOM 750 C CA . PRO A 1 101 ? -29.074 8.930 -18.019 1.00 20.46 94 PRO A CA 1
ATOM 751 C C . PRO A 1 101 ? -28.957 9.920 -16.848 1.00 19.03 94 PRO A C 1
ATOM 752 O O . PRO A 1 101 ? -28.902 11.116 -17.054 1.00 18.99 94 PRO A O 1
ATOM 756 N N . THR A 1 102 ? -28.925 9.387 -15.621 1.00 17.99 95 THR A N 1
ATOM 757 C CA . THR A 1 102 ? -28.748 10.226 -14.434 1.00 17.59 95 THR A CA 1
ATOM 758 C C . THR A 1 102 ? -27.413 10.963 -14.460 1.00 16.88 95 THR A C 1
ATOM 759 O O . THR A 1 102 ? -27.324 12.169 -14.193 1.00 16.53 95 THR A O 1
ATOM 763 N N . ASP A 1 103 ? -26.381 10.214 -14.799 1.00 14.94 96 ASP A N 1
ATOM 764 C CA . ASP A 1 103 ? -25.045 10.795 -14.888 1.00 13.72 96 ASP A CA 1
ATOM 765 C C . ASP A 1 103 ? -24.951 11.909 -15.942 1.00 13.40 96 ASP A C 1
ATOM 766 O O . ASP A 1 103 ? -24.180 12.847 -15.793 1.00 13.64 96 ASP A O 1
ATOM 771 N N . ILE A 1 104 ? -25.679 11.738 -17.051 1.00 14.09 97 ILE A N 1
ATOM 772 C CA . ILE A 1 104 ? -25.677 12.762 -18.092 1.00 13.86 97 ILE A CA 1
ATOM 773 C C . ILE A 1 104 ? -26.264 14.066 -17.557 1.00 13.34 97 ILE A C 1
ATOM 774 O O . ILE A 1 104 ? -25.750 15.138 -17.776 1.00 13.74 97 ILE A O 1
ATOM 779 N N . ASP A 1 105 ? -27.382 13.925 -16.836 1.00 15.44 98 ASP A N 1
ATOM 780 C CA . ASP A 1 105 ? -27.997 15.075 -16.213 1.00 15.75 98 ASP A CA 1
ATOM 781 C C . ASP A 1 105 ? -27.031 15.744 -15.239 1.00 15.14 98 ASP A C 1
ATOM 782 O O . ASP A 1 105 ? -26.835 16.938 -15.287 1.00 15.40 98 ASP A O 1
ATOM 787 N N . THR A 1 106 ? -26.367 14.944 -14.420 1.00 14.45 99 THR A N 1
ATOM 788 C CA . THR A 1 106 ? -25.421 15.475 -13.470 1.00 13.64 99 THR A CA 1
ATOM 789 C C . THR A 1 106 ? -24.273 16.195 -14.192 1.00 11.39 99 THR A C 1
ATOM 790 O O . THR A 1 106 ? -23.905 17.310 -13.852 1.00 12.69 99 THR A O 1
ATOM 794 N N . GLN A 1 107 ? -23.754 15.544 -15.244 1.00 10.91 100 GLN A N 1
ATOM 795 C CA . GLN A 1 107 ? -22.644 16.148 -15.981 1.00 12.11 100 GLN A CA 1
ATOM 796 C C . GLN A 1 107 ? -23.053 17.463 -16.643 1.00 10.93 100 GLN A C 1
ATOM 797 O O . GLN A 1 107 ? -22.259 18.397 -16.682 1.00 12.13 100 GLN A O 1
ATOM 803 N N . LYS A 1 108 ? -24.281 17.513 -17.140 1.00 12.69 101 LYS A N 1
ATOM 804 C CA . LYS A 1 108 ? -24.742 18.752 -17.714 1.00 14.70 101 LYS A CA 1
ATOM 805 C C . LYS A 1 108 ? -24.773 19.856 -16.640 1.00 14.79 101 LYS A C 1
ATOM 806 O O . LYS A 1 108 ? -24.441 21.001 -16.890 1.00 15.16 101 LYS A O 1
ATOM 812 N N . ARG A 1 109 ? -25.157 19.466 -15.431 1.00 14.72 102 ARG A N 1
ATOM 813 C CA . ARG A 1 109 ? -25.171 20.421 -14.302 1.00 14.49 102 ARG A CA 1
ATOM 814 C C . ARG A 1 109 ? -23.768 20.848 -13.940 1.00 14.08 102 ARG A C 1
ATOM 815 O O . ARG A 1 109 ? -23.526 22.031 -13.723 1.00 14.70 102 ARG A O 1
ATOM 823 N N . TYR A 1 110 ? -22.815 19.920 -13.951 1.00 12.86 103 TYR A N 1
ATOM 824 C CA . TYR A 1 110 ? -21.426 20.311 -13.722 1.00 12.75 103 TYR A CA 1
ATOM 825 C C . TYR A 1 110 ? -20.937 21.295 -14.765 1.00 12.80 103 TYR A C 1
ATOM 826 O O . TYR A 1 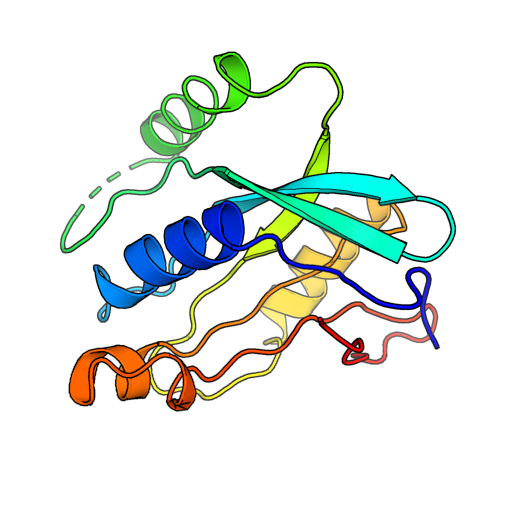110 ? -20.252 22.246 -14.466 1.00 13.32 103 TYR A O 1
ATOM 835 N N . GLN A 1 111 ? -21.259 20.992 -16.028 1.00 12.39 104 GLN A N 1
ATOM 836 C CA . GLN A 1 111 ? -20.789 21.866 -17.100 1.00 12.96 104 GLN A CA 1
ATOM 837 C C . GLN A 1 111 ? -21.403 23.270 -17.063 1.00 14.14 104 GLN A C 1
ATOM 838 O O . GLN A 1 111 ? -20.777 24.218 -17.509 1.00 16.73 104 GLN A O 1
ATOM 844 N N . ALA A 1 112 ? -22.600 23.387 -16.521 1.00 15.70 105 ALA A N 1
ATOM 845 C CA . ALA A 1 112 ? -23.206 24.687 -16.307 1.00 18.17 105 ALA A CA 1
ATOM 846 C C . ALA A 1 112 ? -22.452 25.467 -15.230 1.00 21.17 105 ALA A C 1
ATOM 847 O O . ALA A 1 112 ? -22.419 26.682 -15.279 1.00 27.80 105 ALA A O 1
ATOM 849 N N . MET A 1 113 ? -21.844 24.779 -14.277 1.00 18.36 106 MET A N 1
ATOM 850 C CA . MET A 1 113 ? -20.913 25.452 -13.335 1.00 24.31 106 MET A CA 1
ATOM 851 C C . MET A 1 113 ? -19.480 25.804 -13.912 1.00 25.25 106 MET A C 1
ATOM 852 O O . MET A 1 113 ? -18.925 26.866 -13.618 1.00 23.20 106 MET A O 1
ATOM 857 N N . PHE A 1 114 ? -18.930 24.970 -14.806 1.00 19.64 107 PHE A N 1
ATOM 858 C CA . PHE A 1 114 ? -17.585 25.114 -15.284 1.00 18.13 107 PHE A CA 1
ATOM 859 C C . PHE A 1 114 ? -17.559 24.374 -16.610 1.00 19.34 107 PHE A C 1
ATOM 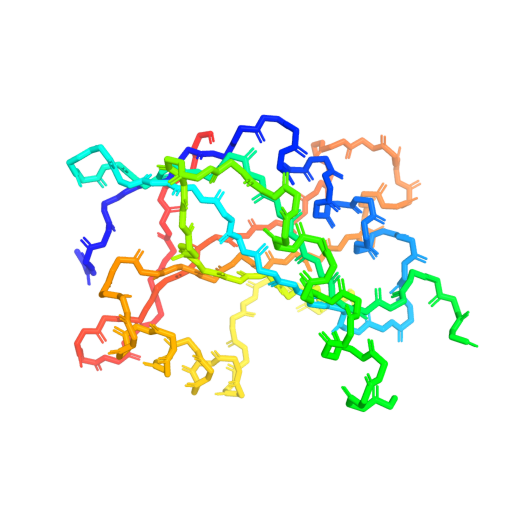860 O O . PHE A 1 114 ? -17.666 23.141 -16.634 1.00 16.91 107 PHE A O 1
ATOM 868 N N . SER A 1 115 ? -17.391 25.114 -17.715 1.00 18.91 108 SER A N 1
ATOM 869 C CA . SER A 1 115 ? -17.662 24.509 -19.008 1.00 18.29 108 SER A CA 1
ATOM 870 C C . SER A 1 115 ? -16.666 23.406 -19.352 1.00 16.06 108 SER A C 1
ATOM 871 O O . SER A 1 115 ? -16.998 22.513 -20.133 1.00 20.53 108 SER A O 1
ATOM 874 N N . LYS A 1 116 ? -15.479 23.406 -18.724 1.00 17.10 109 LYS A N 1
ATOM 875 C CA . LYS A 1 116 ? -14.504 22.383 -19.003 1.00 18.05 109 LYS A CA 1
ATOM 876 C C . LYS A 1 116 ? -14.612 21.160 -18.071 1.00 16.05 109 LYS A C 1
ATOM 877 O O . LYS A 1 116 ? -13.760 20.226 -18.250 1.00 17.14 109 LYS A O 1
ATOM 883 N N . ALA A 1 117 ? -15.645 21.110 -17.171 1.00 13.77 110 ALA A N 1
ATOM 884 C CA . ALA A 1 117 ? -15.835 19.996 -16.231 1.00 12.38 110 ALA A CA 1
ATOM 885 C C . ALA A 1 117 ? -15.929 18.690 -16.940 1.00 9.97 110 ALA A C 1
ATOM 886 O O . ALA A 1 117 ? -16.530 18.627 -18.010 1.00 12.59 110 ALA A O 1
ATOM 888 N N . VAL A 1 118 ? -15.452 17.605 -16.326 1.00 9.91 111 VAL A N 1
ATOM 889 C CA . VAL A 1 118 ? -15.503 16.269 -16.882 1.00 9.08 111 VAL A CA 1
ATOM 890 C C . VAL A 1 118 ? -16.018 15.262 -15.860 1.00 8.96 111 VAL A C 1
ATOM 891 O O . VAL A 1 118 ? -15.977 15.512 -14.646 1.00 10.29 111 VAL A O 1
ATOM 895 N N . ALA A 1 119 ? -16.491 14.138 -16.344 1.00 9.42 112 ALA A N 1
ATOM 896 C CA . ALA A 1 119 ? -16.989 13.029 -15.576 1.00 9.32 112 ALA A CA 1
ATOM 897 C C . ALA A 1 119 ? -16.119 11.822 -15.731 1.00 10.97 112 ALA A C 1
ATOM 898 O O . ALA A 1 119 ? -16.011 11.282 -16.845 1.00 12.48 112 ALA A O 1
ATOM 900 N N . LEU A 1 120 ? -15.444 11.397 -14.659 1.00 10.08 113 LEU A N 1
ATOM 901 C CA A LEU A 1 120 ? -14.630 10.191 -14.678 0.50 10.90 113 LEU A CA 1
ATOM 902 C CA B LEU A 1 120 ? -14.653 10.192 -14.686 0.50 11.02 113 LEU A CA 1
ATOM 903 C C . LEU A 1 120 ? -15.502 9.052 -14.189 1.00 11.89 113 LEU A C 1
ATOM 904 O O . LEU A 1 120 ? -15.935 9.067 -13.058 1.00 13.88 113 LEU A O 1
ATOM 913 N N . VAL A 1 121 ? -15.782 8.065 -15.042 1.00 11.03 114 VAL A N 1
ATOM 914 C CA . VAL A 1 121 ? -16.529 6.883 -14.668 1.00 11.56 114 VAL A CA 1
ATOM 915 C C . VAL A 1 121 ? -15.579 5.716 -14.589 1.00 11.85 114 VAL A C 1
ATOM 916 O O . VAL A 1 121 ? -14.775 5.488 -15.497 1.00 12.25 114 VAL A O 1
ATOM 920 N N . VAL A 1 122 ? -15.684 4.974 -13.490 1.00 13.25 115 VAL A N 1
ATOM 921 C CA A VAL A 1 122 ? -14.804 3.850 -13.252 0.50 14.96 115 VAL A CA 1
ATOM 922 C CA B VAL A 1 122 ? -14.809 3.865 -13.265 0.50 14.91 115 VAL A CA 1
ATOM 923 C C . VAL A 1 122 ? -15.613 2.628 -12.880 1.00 15.41 115 VAL A C 1
ATOM 924 O O . VAL A 1 122 ? -16.585 2.730 -12.139 1.00 16.34 115 VAL A O 1
ATOM 931 N N . ASP A 1 123 ? -15.225 1.488 -13.426 1.00 16.35 116 ASP A N 1
ATOM 932 C CA . ASP A 1 123 ? -15.778 0.221 -12.994 1.00 16.32 116 ASP A CA 1
ATOM 933 C C . ASP A 1 123 ? -14.581 -0.477 -12.414 1.00 16.04 116 ASP A C 1
ATOM 934 O O . ASP A 1 123 ? -13.805 -1.057 -13.156 1.00 19.46 116 ASP A O 1
ATOM 939 N N . PRO A 1 124 ? -14.499 -0.536 -11.054 1.00 16.83 117 PRO A N 1
ATOM 940 C CA . PRO A 1 124 ? -13.294 -0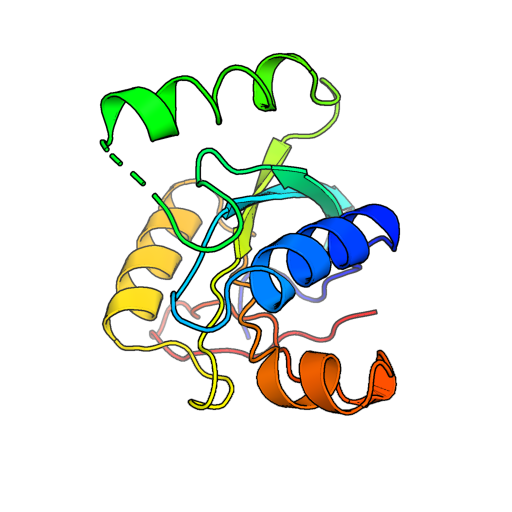.976 -10.416 1.00 15.97 117 PRO A CA 1
ATOM 941 C C . PRO A 1 124 ? -13.280 -2.526 -10.153 1.00 15.51 117 PRO A C 1
ATOM 942 O O . PRO A 1 124 ? -12.369 -2.973 -9.543 1.00 18.06 117 PRO A O 1
ATOM 946 N N . VAL A 1 125 ? -14.314 -3.271 -10.553 1.00 14.90 118 VAL A N 1
ATOM 947 C CA . VAL A 1 125 ? -14.434 -4.704 -10.185 1.00 15.52 118 VAL A CA 1
ATOM 948 C C . VAL A 1 125 ? -13.202 -5.461 -10.612 1.00 16.85 118 VAL A C 1
ATOM 949 O O . VAL A 1 125 ? -12.639 -6.240 -9.861 1.00 17.46 118 VAL A O 1
ATOM 953 N N . ASP A 1 126 ? -12.790 -5.290 -11.864 1.00 16.03 119 ASP A N 1
ATOM 954 C CA . ASP A 1 126 ? -11.652 -6.098 -12.374 1.00 16.68 119 ASP A CA 1
ATOM 955 C C . ASP A 1 126 ? -10.375 -5.675 -11.690 1.00 15.61 119 ASP A C 1
ATOM 956 O O . ASP A 1 126 ? -9.568 -6.501 -11.384 1.00 18.36 119 ASP A O 1
ATOM 961 N N . TYR A 1 127 ? -10.194 -4.388 -11.469 1.00 16.75 120 TYR A N 1
ATOM 962 C CA . TYR A 1 127 ? -9.011 -3.911 -10.708 1.00 14.89 120 TYR A CA 1
ATOM 963 C C . TYR A 1 127 ? -9.027 -4.539 -9.325 1.00 16.01 120 TYR A C 1
ATOM 964 O O . TYR A 1 127 ? -7.988 -4.977 -8.855 1.00 17.36 120 TYR A O 1
ATOM 973 N N . ALA A 1 128 ? -10.180 -4.584 -8.667 1.00 16.29 121 ALA A N 1
ATOM 974 C CA . ALA A 1 128 ? -10.191 -5.138 -7.330 1.00 17.18 121 ALA A CA 1
ATOM 975 C C . ALA A 1 128 ? -9.893 -6.620 -7.321 1.00 18.97 121 ALA A C 1
ATOM 976 O O . ALA A 1 128 ? -9.364 -7.123 -6.330 1.00 25.98 121 ALA A O 1
ATOM 978 N N . LYS A 1 129 ? -10.264 -7.326 -8.390 1.00 19.57 122 LYS A N 1
ATOM 979 C CA . LYS A 1 129 ? -9.973 -8.772 -8.528 1.00 20.73 122 LYS A CA 1
ATOM 980 C C . LYS A 1 129 ? -8.507 -9.034 -8.778 1.00 20.04 122 LYS A C 1
ATOM 981 O O . LYS A 1 129 ? -7.940 -9.981 -8.220 1.00 20.06 122 LYS A O 1
ATOM 987 N N . THR A 1 130 ? -7.933 -8.313 -9.740 1.00 20.66 123 THR A N 1
ATOM 988 C CA . THR A 1 130 ? -6.599 -8.638 -10.267 1.00 20.39 123 THR A CA 1
ATOM 989 C C . THR A 1 130 ? -5.491 -7.872 -9.526 1.00 19.56 123 THR A C 1
ATOM 990 O O . THR A 1 130 ? -4.305 -8.258 -9.524 1.00 21.46 123 THR A O 1
ATOM 994 N N . ARG A 1 131 ? -5.903 -6.774 -8.915 1.00 16.99 124 ARG A N 1
ATOM 995 C CA . ARG A 1 131 ? -4.997 -5.798 -8.295 1.00 20.89 124 ARG A CA 1
ATOM 996 C C . ARG A 1 131 ? -4.017 -5.145 -9.259 1.00 20.02 124 ARG A C 1
ATOM 997 O O . ARG A 1 131 ? -3.002 -4.581 -8.829 1.00 26.40 124 ARG A O 1
ATOM 1000 N N . ARG A 1 132 ? -4.350 -5.192 -10.556 1.00 17.42 125 ARG A N 1
ATOM 1001 C CA . ARG A 1 132 ? -3.498 -4.509 -11.561 1.00 17.62 125 ARG A CA 1
ATOM 1002 C C . ARG A 1 132 ? -4.209 -3.282 -12.129 1.00 17.85 125 ARG A C 1
ATOM 1003 O O . ARG A 1 132 ? -5.339 -3.416 -12.595 1.00 18.38 125 ARG A O 1
ATOM 1011 N N . ILE A 1 133 ? -3.582 -2.104 -12.052 1.00 18.94 126 ILE A N 1
ATOM 1012 C CA . ILE A 1 133 ? -4.124 -0.905 -12.686 1.00 21.71 126 ILE A CA 1
ATOM 1013 C C . ILE A 1 133 ? -4.495 -1.117 -14.171 1.00 18.53 126 ILE A C 1
ATOM 1014 O O . ILE A 1 133 ? -5.407 -0.454 -14.672 1.00 20.60 126 ILE A O 1
ATOM 1019 N N . SER A 1 134 ? -3.788 -2.000 -14.870 1.00 22.69 127 SER A N 1
ATOM 1020 C CA . SER A 1 134 ? -4.094 -2.245 -16.283 1.00 18.12 127 SER A CA 1
ATOM 1021 C C . SER A 1 134 ? -5.450 -2.915 -16.450 1.00 17.39 127 SER A C 1
ATOM 1022 O O . SER A 1 134 ? -5.974 -2.906 -17.557 1.00 20.01 127 SER A O 1
ATOM 1025 N N . SER A 1 135 ? -6.024 -3.436 -15.335 1.00 17.32 128 SER A N 1
ATOM 1026 C CA . SER A 1 135 ? -7.374 -3.989 -15.359 1.00 16.72 128 SER A CA 1
ATOM 1027 C C . SER A 1 135 ? -8.405 -2.947 -15.022 1.00 15.64 128 SER A C 1
ATOM 1028 O O . SER A 1 135 ? -9.617 -3.210 -15.163 1.00 16.87 128 SER A O 1
ATOM 1031 N N . LEU A 1 136 ? -7.950 -1.727 -14.744 1.00 18.09 129 LEU A N 1
ATOM 1032 C CA . LEU A 1 136 ? -8.909 -0.659 -14.452 1.00 18.12 129 LEU A CA 1
ATOM 1033 C C . LEU A 1 136 ? -9.739 -0.332 -15.673 1.00 14.86 129 LEU A C 1
ATOM 1034 O O . LEU A 1 136 ? -9.200 -0.271 -16.794 1.00 19.01 129 LEU A O 1
ATOM 1039 N N . LYS A 1 137 ? -11.015 -0.143 -15.490 1.00 14.86 130 LYS A N 1
ATOM 1040 C CA . LYS A 1 137 ? -11.930 0.199 -16.547 1.00 16.09 130 LYS A CA 1
ATOM 1041 C C . LYS A 1 137 ? -12.375 1.605 -16.227 1.00 15.32 130 LYS A C 1
ATOM 1042 O O . LYS A 1 137 ? -13.027 1.806 -15.201 1.00 17.49 130 LYS A O 1
ATOM 1048 N N . PHE A 1 138 ? -12.028 2.576 -17.061 1.00 14.88 131 PHE A N 1
ATOM 1049 C CA . PHE A 1 138 ? -12.485 3.934 -16.838 1.00 13.62 131 PHE A CA 1
ATOM 1050 C C . PHE A 1 138 ? -12.494 4.726 -18.115 1.00 13.81 131 PHE A C 1
ATOM 1051 O O . PHE A 1 138 ? -11.810 4.371 -19.063 1.00 13.83 131 PHE A O 1
ATOM 1059 N N . LYS A 1 139 ? -13.308 5.755 -18.127 1.00 11.31 132 LYS A N 1
ATOM 1060 C CA . LYS A 1 139 ? -13.313 6.730 -19.206 1.00 10.84 132 LYS A CA 1
ATOM 1061 C C . LYS A 1 139 ? -13.596 8.069 -18.604 1.00 10.28 132 LYS A C 1
ATOM 1062 O O . LYS A 1 139 ? -14.114 8.142 -17.468 1.00 11.71 132 LYS A O 1
ATOM 1068 N N . VAL A 1 140 ? -13.275 9.122 -19.309 1.00 10.11 133 VAL A N 1
ATOM 1069 C CA . VAL A 1 140 ? -13.560 10.472 -18.903 1.00 9.64 133 VAL A CA 1
ATOM 1070 C C . VAL A 1 140 ? -14.465 11.091 -19.969 1.00 9.50 133 VAL A C 1
ATOM 1071 O O . VAL A 1 140 ? -14.160 11.033 -21.189 1.00 11.87 133 VAL A O 1
ATOM 1075 N N . PHE A 1 141 ? -15.612 11.603 -19.566 1.00 10.32 134 PHE A N 1
ATOM 1076 C CA . PHE A 1 141 ? -16.635 12.059 -20.464 1.00 10.15 134 PHE A CA 1
ATOM 1077 C C . PHE A 1 141 ? -16.977 13.522 -20.310 1.00 10.93 134 PHE A C 1
ATOM 1078 O O . PHE A 1 141 ? -16.804 14.128 -19.226 1.00 10.94 134 PHE A O 1
ATOM 1086 N N . GLN A 1 142 ? -17.487 14.092 -21.390 1.00 10.72 135 GLN A N 1
ATOM 1087 C CA A GLN A 1 142 ? -18.238 15.357 -21.316 0.50 11.00 135 GLN A CA 1
ATOM 1088 C CA B GLN A 1 142 ? -18.103 15.346 -21.369 0.50 10.77 135 GLN A CA 1
ATOM 1089 C C . GLN A 1 142 ? -19.409 15.227 -22.216 1.00 10.95 135 GLN A C 1
ATOM 1090 O O . GLN A 1 142 ? -19.525 14.273 -22.998 1.00 13.53 135 GLN A O 1
ATOM 1101 N N . ILE A 1 143 ? -20.317 16.190 -22.121 1.00 10.49 136 ILE A N 1
ATOM 1102 C CA . ILE A 1 143 ? -21.520 16.223 -22.931 1.00 10.83 136 ILE A CA 1
ATOM 1103 C C . ILE A 1 143 ? -21.331 17.385 -23.905 1.00 11.98 136 ILE A C 1
ATOM 1104 O O . ILE A 1 143 ? -21.027 18.498 -23.559 1.00 13.78 136 ILE A O 1
ATOM 1109 N N . SER A 1 144 ? -21.540 17.077 -25.184 1.00 12.27 137 SER A N 1
ATOM 1110 C CA . SER A 1 144 ? -21.446 18.109 -26.237 1.00 14.03 137 SER A CA 1
ATOM 1111 C C . SER A 1 144 ? -22.696 19.000 -26.240 1.00 14.12 137 SER A C 1
ATOM 1112 O O . SER A 1 144 ? -23.705 18.645 -25.636 1.00 14.99 137 SER A O 1
ATOM 1115 N N . LYS A 1 145 ? -22.630 20.152 -26.962 1.00 14.97 138 LYS A N 1
ATOM 1116 C CA . LYS A 1 145 ? -23.797 21.051 -26.987 1.00 18.29 138 LYS A CA 1
ATOM 1117 C C . LYS A 1 145 ? -25.056 20.339 -27.465 1.00 14.98 138 LYS A C 1
ATOM 1118 O O . LYS A 1 145 ? -26.163 20.551 -26.972 1.00 19.01 138 LYS A O 1
ATOM 1124 N N . GLU A 1 146 ? -24.882 19.480 -28.458 1.00 17.14 139 GLU A N 1
ATOM 1125 C CA . GLU A 1 146 ? -26.019 18.795 -29.055 1.00 16.45 139 GLU A CA 1
ATOM 1126 C C . GLU A 1 146 ? -26.402 17.533 -28.244 1.00 15.70 139 GLU A C 1
ATOM 1127 O O . GLU A 1 146 ? -27.279 16.801 -28.622 1.00 17.87 139 GLU A O 1
ATOM 1133 N N . GLY A 1 147 ? -25.723 17.306 -27.115 1.00 15.02 140 GLY A N 1
ATOM 1134 C CA . GLY A 1 147 ? -26.145 16.343 -26.124 1.00 13.63 140 GLY A CA 1
ATOM 1135 C C . GLY A 1 147 ? -25.565 14.956 -26.220 1.00 12.68 140 GLY A C 1
ATOM 1136 O O . GLY A 1 147 ? -25.981 14.058 -25.468 1.00 14.45 140 GLY A O 1
ATOM 1137 N N . ARG A 1 148 ? -24.508 14.794 -27.015 1.00 13.15 141 ARG A N 1
ATOM 1138 C CA . ARG A 1 148 ? -23.827 13.521 -27.115 1.00 12.51 141 ARG A CA 1
ATOM 1139 C C . ARG A 1 148 ? -22.810 13.351 -25.992 1.00 11.64 141 ARG A C 1
ATOM 1140 O O . ARG A 1 148 ? -22.191 14.306 -25.525 1.00 14.20 141 ARG A O 1
ATOM 1148 N N . VAL A 1 149 ? -22.630 12.101 -25.606 1.00 11.46 142 VAL A N 1
ATOM 1149 C CA . VAL A 1 149 ? -21.568 11.738 -24.673 1.00 11.39 142 VAL A CA 1
ATOM 1150 C C . VAL A 1 149 ? -20.291 11.581 -25.425 1.00 11.98 142 VAL A C 1
ATOM 1151 O O . VAL A 1 149 ? -20.216 10.747 -26.343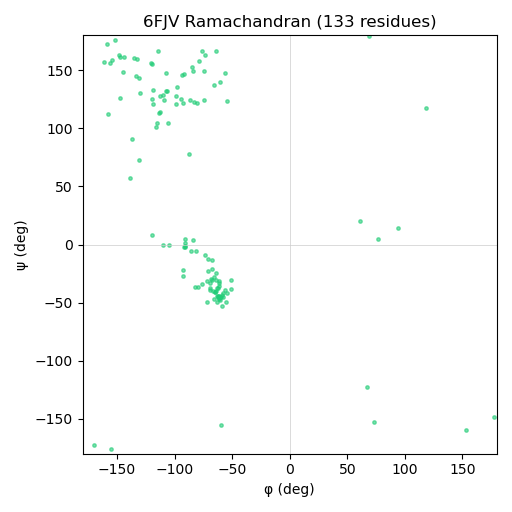 1.00 14.39 142 VAL A O 1
ATOM 1155 N N . VAL A 1 150 ? -19.287 12.342 -25.030 1.00 11.07 143 VAL A N 1
ATOM 1156 C CA . VAL A 1 150 ? -18.002 12.358 -25.680 1.00 10.99 143 VAL A CA 1
ATOM 1157 C C . VAL A 1 150 ? -16.940 11.779 -24.738 1.00 10.91 143 VAL A C 1
ATOM 1158 O O . VAL A 1 150 ? -16.834 12.268 -23.590 1.00 13.13 143 VAL A O 1
ATOM 1162 N N . SER A 1 151 ? -16.152 10.806 -25.173 1.00 12.61 144 SER A N 1
ATOM 1163 C CA . SER A 1 151 ? -15.056 10.218 -24.414 1.00 13.30 144 SER A CA 1
ATOM 1164 C C . SER A 1 151 ? -13.771 10.926 -24.747 1.00 14.12 144 SER A C 1
ATOM 1165 O O . SER A 1 151 ? -13.393 11.038 -25.902 1.00 19.91 144 SER A O 1
ATOM 1168 N N . LEU A 1 152 ? -13.113 11.494 -23.755 1.00 11.39 145 LEU A N 1
ATOM 1169 C CA . LEU A 1 152 ? -11.955 12.318 -23.940 1.00 11.53 145 LEU A CA 1
ATOM 1170 C C . LEU A 1 152 ? -10.688 11.526 -23.862 1.00 10.72 145 LEU A C 1
ATOM 1171 O O . LEU A 1 152 ? -10.552 10.601 -23.072 1.00 13.07 145 LEU A O 1
ATOM 1176 N N . PRO A 1 153 ? -9.677 11.930 -24.629 1.00 11.71 146 PRO A N 1
ATOM 1177 C CA . PRO A 1 153 ? -8.335 11.357 -24.442 1.00 11.38 146 PRO A CA 1
ATOM 1178 C C . PRO A 1 153 ? -7.830 11.641 -23.049 1.00 11.71 146 PRO A C 1
ATOM 1179 O O . PRO A 1 153 ? -7.975 12.761 -22.549 1.00 13.32 146 PRO A O 1
ATOM 1183 N N . VAL A 1 154 ? -7.185 10.630 -22.474 1.00 11.58 147 VAL A N 1
ATOM 1184 C CA . VAL A 1 154 ? -6.637 10.731 -21.118 1.00 11.58 147 VAL A CA 1
ATOM 1185 C C . VAL A 1 154 ? -5.184 10.263 -21.136 1.00 11.96 147 VAL A C 1
ATOM 1186 O O . VAL A 1 154 ? -4.866 9.215 -21.700 1.00 13.48 147 VAL A O 1
ATOM 1190 N N . SER A 1 155 ? -4.310 11.074 -20.560 1.00 13.73 148 SER A N 1
ATOM 1191 C CA . SER A 1 155 ? -2.972 10.622 -20.193 1.00 15.99 148 SER A CA 1
ATOM 1192 C C . SER A 1 155 ? -2.764 10.612 -18.663 1.00 19.19 148 SER A C 1
ATOM 1193 O O . SER A 1 155 ? -3.543 11.155 -17.868 1.00 18.29 148 SER A O 1
#

Sequence (148 aa):
ASATARRVRIIYYPLALAKVVKHAASSLQREVAGLLVGKSAGKVLEIWDAVTGEQYGTPLDEMVMAKKVAEEELSKSSDKNLYIVGWYHSSHPGLDVFFLSPTDIDTQKRYQAMFSKAVALLVVVDPVDYAKTRRISSLKFKVFQQISKEGRVVSLPVS

B-factor: mean 20.19, std 9.39, range [8.25, 75.9]